Protein AF-A0A6I3UYC6-F1 (afdb_monomer_lite)

Radius of gyration: 11.65 Å; chains: 1; bounding box: 22×18×33 Å

Organism: Streptococcus pneumoniae (NCBI:txid1313)

Sequence (49 aa):
EPIEQVWKEIRKRGFKNKAFRTLEDIMNQLQDVIQGLEKEVIKSIVNRR

Secondary structure (DSSP, 8-state):
-HHHHHHHHHIIIIITTPPPSSHHHHHHHHHHHHHTS-HHHHHHHHT--

pLDDT: mean 86.46, std 6.21, range [60.94, 95.5]

Structure (mmCIF, N/CA/C/O backbone):
data_AF-A0A6I3UYC6-F1
#
_entry.id   AF-A0A6I3UYC6-F1
#
loop_
_atom_site.group_PDB
_atom_site.id
_atom_site.type_symbol
_atom_site.label_atom_id
_atom_site.label_alt_id
_atom_site.label_comp_id
_atom_site.label_asym_id
_atom_site.label_entity_id
_atom_site.label_seq_id
_atom_site.pdbx_PDB_ins_code
_atom_site.Cartn_x
_atom_site.Cartn_y
_atom_site.Cartn_z
_atom_site.occupancy
_atom_site.B_iso_or_equiv
_atom_site.auth_seq_id
_atom_site.auth_comp_id
_atom_site.auth_asym_id
_atom_site.auth_atom_id
_atom_site.pdbx_PDB_model_num
ATOM 1 N N . GLU A 1 1 ? 4.068 -6.500 14.204 1.00 82.81 1 GLU A N 1
ATOM 2 C CA . GLU A 1 1 ? 4.103 -5.022 14.216 1.00 82.81 1 GLU A CA 1
ATOM 3 C C . GLU A 1 1 ? 3.104 -4.358 13.267 1.00 82.81 1 GLU A C 1
ATOM 5 O O . GLU A 1 1 ? 2.864 -4.878 12.176 1.00 82.81 1 GLU A O 1
ATOM 10 N N . PRO A 1 2 ? 2.535 -3.193 13.638 1.00 84.19 2 PRO A N 1
ATOM 11 C CA . PRO A 1 2 ? 1.570 -2.447 12.817 1.00 84.19 2 PRO A CA 1
ATOM 12 C C . PRO A 1 2 ? 2.058 -2.176 11.387 1.00 84.19 2 PRO A C 1
ATOM 14 O O . PRO A 1 2 ? 1.298 -2.296 10.427 1.00 84.19 2 PRO A O 1
ATOM 17 N N . ILE A 1 3 ? 3.353 -1.889 11.231 1.00 85.75 3 ILE A N 1
ATOM 18 C CA . ILE A 1 3 ? 3.977 -1.644 9.928 1.00 85.75 3 ILE A CA 1
ATOM 19 C C . ILE A 1 3 ? 3.961 -2.887 9.025 1.00 85.75 3 ILE A C 1
ATOM 21 O O . ILE A 1 3 ? 3.695 -2.787 7.831 1.00 85.75 3 ILE A O 1
ATOM 25 N N . GLU A 1 4 ? 4.154 -4.084 9.581 1.00 89.31 4 GLU A N 1
ATOM 26 C CA . GLU A 1 4 ? 4.113 -5.342 8.825 1.00 89.31 4 GLU A CA 1
ATOM 27 C C . GLU A 1 4 ? 2.698 -5.652 8.328 1.00 89.31 4 GLU A C 1
ATOM 29 O O . GLU A 1 4 ? 2.519 -6.233 7.256 1.00 89.31 4 GLU A O 1
ATOM 34 N N . GLN A 1 5 ? 1.677 -5.257 9.092 1.00 87.94 5 GLN A N 1
ATOM 35 C CA . GLN A 1 5 ? 0.283 -5.430 8.692 1.00 87.94 5 GLN A CA 1
ATOM 36 C C . GLN A 1 5 ? -0.084 -4.499 7.533 1.00 87.94 5 GLN A C 1
ATOM 38 O O . GLN A 1 5 ? -0.724 -4.940 6.577 1.00 87.94 5 GLN A O 1
ATOM 43 N N . VAL A 1 6 ? 0.397 -3.252 7.567 1.00 87.44 6 VAL A N 1
ATOM 44 C CA . VAL A 1 6 ? 0.276 -2.315 6.440 1.00 87.44 6 VAL A CA 1
ATOM 45 C C . VAL A 1 6 ? 0.971 -2.881 5.199 1.00 87.44 6 VAL A C 1
ATOM 47 O O . VAL A 1 6 ? 0.360 -2.945 4.131 1.00 87.44 6 VAL A O 1
ATOM 50 N N . TRP A 1 7 ? 2.195 -3.402 5.336 1.00 88.69 7 TRP A N 1
ATOM 51 C CA . TRP A 1 7 ? 2.913 -4.037 4.225 1.00 88.69 7 TRP A CA 1
ATOM 52 C C . TRP A 1 7 ? 2.183 -5.253 3.642 1.00 88.69 7 TRP A C 1
ATOM 54 O O . TRP A 1 7 ? 2.148 -5.421 2.419 1.00 88.69 7 TRP A O 1
ATOM 64 N N . LYS A 1 8 ? 1.553 -6.091 4.478 1.00 88.50 8 LYS A N 1
ATOM 65 C CA . LYS A 1 8 ? 0.720 -7.212 4.007 1.00 88.50 8 LYS A CA 1
ATOM 66 C C . LYS A 1 8 ? -0.451 -6.732 3.151 1.00 88.50 8 LYS A C 1
ATOM 68 O O . LYS A 1 8 ? -0.771 -7.386 2.15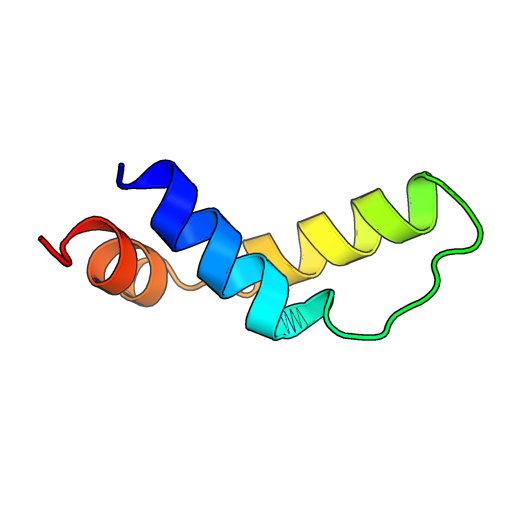8 1.00 88.50 8 LYS A O 1
ATOM 73 N N . GLU A 1 9 ? -1.076 -5.615 3.508 1.00 88.88 9 GLU A N 1
ATOM 74 C CA . GLU A 1 9 ? -2.205 -5.072 2.754 1.00 88.88 9 GLU A CA 1
ATOM 75 C C . GLU A 1 9 ? -1.764 -4.446 1.426 1.00 88.88 9 GLU A C 1
ATOM 77 O O . GLU A 1 9 ? -2.336 -4.762 0.381 1.00 88.88 9 GLU A O 1
ATOM 82 N N . ILE A 1 10 ? -0.689 -3.650 1.437 1.00 89.19 10 ILE A N 1
ATOM 83 C CA . ILE A 1 10 ? -0.076 -3.098 0.218 1.00 89.19 10 ILE A CA 1
ATOM 84 C C . ILE A 1 10 ? 0.240 -4.234 -0.764 1.00 89.19 10 ILE A C 1
ATOM 86 O O . ILE A 1 10 ? -0.120 -4.175 -1.944 1.00 89.19 10 ILE A O 1
ATOM 90 N N . ARG A 1 11 ? 0.829 -5.330 -0.262 1.00 88.31 11 ARG A N 1
ATOM 91 C CA . ARG A 1 11 ? 1.192 -6.486 -1.087 1.00 88.31 11 ARG A CA 1
ATOM 92 C C . ARG A 1 11 ? -0.017 -7.161 -1.739 1.00 88.31 11 ARG A C 1
ATOM 94 O O . ARG A 1 11 ? 0.073 -7.571 -2.896 1.00 88.31 11 ARG A O 1
ATOM 101 N N . LYS A 1 12 ? -1.138 -7.271 -1.019 1.00 87.44 12 LYS A N 1
ATOM 102 C CA . LYS A 1 12 ? -2.387 -7.855 -1.537 1.00 87.44 12 LYS A CA 1
ATOM 103 C C . LYS A 1 12 ? -3.018 -7.011 -2.641 1.00 87.44 12 LYS A C 1
ATOM 105 O O . LYS A 1 12 ? -3.569 -7.587 -3.572 1.00 87.44 12 LYS A O 1
ATOM 110 N N . ARG A 1 13 ? -2.954 -5.683 -2.529 1.00 85.69 13 ARG A N 1
ATOM 111 C CA . ARG A 1 13 ? -3.693 -4.765 -3.408 1.00 85.69 13 ARG A CA 1
ATOM 112 C C . ARG A 1 13 ? -3.001 -4.484 -4.737 1.00 85.69 13 ARG A C 1
ATOM 114 O O . ARG A 1 13 ? -3.678 -4.4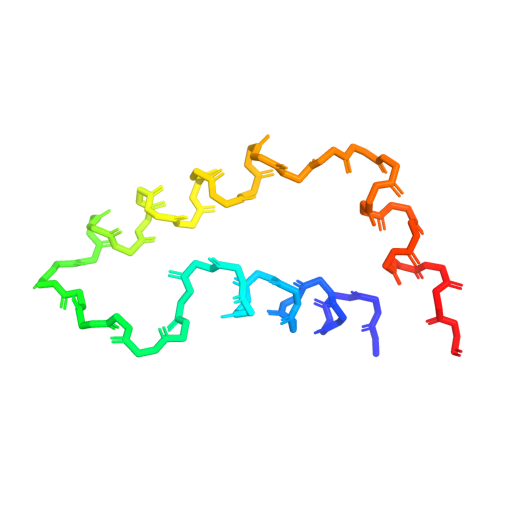36 -5.754 1.00 85.69 13 ARG A O 1
ATOM 121 N N . GLY A 1 14 ? -1.678 -4.301 -4.743 1.00 76.06 14 GLY A N 1
ATOM 122 C CA . GLY A 1 14 ? -0.986 -3.796 -5.941 1.00 76.06 14 GLY A CA 1
ATOM 123 C C . GLY A 1 14 ? 0.232 -4.581 -6.405 1.00 76.06 14 GLY A C 1
ATOM 124 O O . GLY A 1 14 ? 0.727 -4.319 -7.496 1.00 76.06 14 GLY A O 1
ATOM 125 N N . PHE A 1 15 ? 0.722 -5.535 -5.609 1.00 84.81 15 PHE A N 1
ATOM 126 C CA . PHE A 1 15 ? 2.040 -6.139 -5.847 1.00 84.81 15 PHE A CA 1
ATOM 127 C C . PHE A 1 15 ? 2.017 -7.649 -6.077 1.00 84.81 15 PHE A C 1
ATOM 129 O O . PHE A 1 15 ? 3.036 -8.224 -6.460 1.00 84.81 15 PHE A O 1
ATOM 136 N N . LYS A 1 16 ? 0.889 -8.334 -5.860 1.00 78.75 16 LYS A N 1
ATOM 137 C CA . LYS A 1 16 ? 0.827 -9.777 -6.112 1.00 78.75 16 LYS A CA 1
ATOM 138 C C . LYS A 1 16 ? 0.887 -10.043 -7.622 1.00 78.75 16 LYS A C 1
ATOM 140 O O . LYS A 1 16 ? -0.002 -9.632 -8.356 1.00 78.75 16 LYS A O 1
ATOM 145 N N . ASN A 1 17 ? 1.919 -10.770 -8.055 1.00 74.25 17 ASN A N 1
ATOM 146 C CA . ASN A 1 17 ? 2.138 -11.238 -9.433 1.00 74.25 17 ASN A CA 1
ATOM 147 C C . ASN A 1 17 ? 2.398 -10.144 -10.489 1.00 74.25 17 ASN A C 1
ATOM 149 O O . ASN A 1 17 ? 2.260 -10.413 -11.680 1.00 74.25 17 ASN A O 1
ATOM 153 N N . LYS A 1 18 ? 2.805 -8.933 -10.084 1.00 81.31 18 LYS A N 1
ATOM 154 C CA . LYS A 1 18 ? 3.276 -7.904 -11.022 1.00 81.31 18 LYS A CA 1
ATOM 155 C C . LYS A 1 18 ? 4.791 -7.982 -11.182 1.00 81.31 18 LYS A C 1
ATOM 157 O O . LYS A 1 18 ? 5.526 -7.922 -10.200 1.00 81.31 18 LYS A O 1
ATOM 162 N N . ALA A 1 19 ? 5.240 -8.090 -12.428 1.00 84.62 19 ALA A N 1
ATOM 163 C CA . ALA A 1 19 ? 6.620 -7.812 -12.794 1.00 84.62 19 ALA A CA 1
ATOM 164 C C . ALA A 1 19 ? 6.734 -6.319 -13.120 1.00 84.62 19 ALA A C 1
ATOM 166 O O . ALA A 1 19 ? 5.970 -5.803 -13.936 1.00 84.62 19 ALA A O 1
ATOM 167 N N . PHE A 1 20 ? 7.675 -5.640 -12.475 1.00 89.06 20 PHE A N 1
ATOM 168 C CA . PHE A 1 20 ? 7.987 -4.239 -12.739 1.00 89.06 20 PHE A CA 1
ATOM 169 C C . PHE A 1 20 ? 9.247 -4.172 -13.596 1.00 89.06 20 PHE A C 1
ATOM 171 O O . PHE A 1 20 ? 10.165 -4.971 -13.396 1.00 89.06 20 PHE A O 1
ATOM 178 N N . ARG A 1 21 ? 9.279 -3.263 -14.574 1.00 92.62 21 ARG A N 1
ATOM 179 C CA . ARG A 1 21 ? 10.410 -3.141 -15.507 1.00 92.62 21 ARG A CA 1
ATOM 180 C C . ARG A 1 21 ? 11.470 -2.190 -14.973 1.00 92.62 21 ARG A C 1
ATOM 182 O O . ARG A 1 21 ? 12.650 -2.387 -15.243 1.00 92.62 21 ARG A O 1
ATOM 189 N N . THR A 1 22 ? 11.051 -1.187 -14.206 1.00 95.12 22 THR A N 1
ATOM 190 C CA . THR A 1 22 ? 11.932 -0.182 -13.613 1.00 95.12 22 THR A CA 1
ATOM 191 C C . THR A 1 22 ? 11.610 0.046 -12.137 1.00 95.12 22 THR A C 1
ATOM 193 O O . THR A 1 22 ? 10.542 -0.321 -11.643 1.00 95.12 22 THR A O 1
ATOM 196 N N . LEU A 1 23 ? 12.542 0.675 -11.419 1.00 93.94 23 LEU A N 1
ATOM 197 C CA . LEU A 1 23 ? 12.300 1.132 -10.050 1.00 93.94 23 LEU A CA 1
ATOM 198 C C . LEU A 1 23 ? 11.199 2.204 -9.998 1.00 93.94 23 LEU A C 1
ATOM 200 O O . LEU A 1 23 ? 10.415 2.228 -9.054 1.00 93.94 23 LEU A O 1
ATOM 204 N N . GLU A 1 24 ? 11.112 3.053 -11.021 1.00 95.50 24 GLU A N 1
ATOM 205 C CA . GLU A 1 24 ? 10.083 4.089 -11.126 1.00 95.50 24 GLU A CA 1
ATOM 206 C C . GLU A 1 24 ? 8.677 3.477 -11.210 1.00 95.50 24 GLU A C 1
ATOM 208 O O . GLU A 1 24 ? 7.775 3.919 -10.501 1.00 95.50 24 GLU A O 1
ATOM 213 N N . ASP A 1 25 ? 8.505 2.378 -11.955 1.00 92.69 25 ASP A N 1
ATOM 214 C CA . ASP A 1 25 ? 7.233 1.640 -12.001 1.00 92.69 25 ASP A CA 1
ATOM 215 C C . ASP A 1 25 ? 6.819 1.124 -10.612 1.00 92.69 25 ASP A C 1
ATOM 217 O O . ASP A 1 25 ? 5.638 1.138 -10.256 1.00 92.69 25 ASP A O 1
ATOM 221 N N . ILE A 1 26 ? 7.793 0.670 -9.813 1.00 91.12 26 ILE A N 1
ATOM 222 C CA . ILE A 1 26 ? 7.564 0.216 -8.434 1.00 91.12 26 ILE A CA 1
ATOM 223 C C . ILE A 1 26 ? 7.131 1.395 -7.562 1.00 91.12 26 ILE A C 1
ATOM 225 O O . ILE A 1 26 ? 6.174 1.268 -6.797 1.00 91.12 26 ILE A O 1
ATOM 229 N N . MET A 1 27 ? 7.825 2.531 -7.668 1.00 94.12 27 MET A N 1
ATOM 230 C CA . MET A 1 27 ? 7.533 3.735 -6.887 1.00 94.12 27 MET A CA 1
ATOM 231 C C . MET A 1 27 ? 6.141 4.285 -7.199 1.00 94.12 27 MET A C 1
ATOM 233 O O . MET A 1 27 ? 5.373 4.535 -6.271 1.00 94.12 27 MET A O 1
ATOM 237 N N . ASN A 1 28 ? 5.785 4.385 -8.480 1.00 93.00 28 ASN A N 1
ATOM 238 C CA . ASN A 1 28 ? 4.467 4.840 -8.919 1.00 93.00 28 ASN A CA 1
ATOM 239 C C . ASN A 1 28 ? 3.359 3.916 -8.400 1.00 93.00 28 ASN A C 1
ATOM 241 O O . ASN A 1 28 ? 2.405 4.373 -7.776 1.00 93.00 28 ASN A O 1
ATOM 245 N N . GLN A 1 29 ? 3.526 2.596 -8.545 1.00 91.50 29 GLN A N 1
ATOM 246 C CA . GLN A 1 29 ? 2.550 1.633 -8.033 1.00 91.50 29 GLN A CA 1
ATOM 247 C C . GLN A 1 29 ? 2.420 1.679 -6.505 1.00 91.50 29 GLN A C 1
ATOM 249 O O . GLN A 1 29 ? 1.324 1.486 -5.974 1.00 91.50 29 GLN A O 1
ATOM 254 N N . LEU A 1 30 ? 3.526 1.890 -5.785 1.00 92.19 30 LEU A N 1
ATOM 255 C CA . LEU A 1 30 ? 3.508 2.021 -4.331 1.00 92.19 30 LEU A CA 1
ATOM 256 C C . LEU A 1 30 ? 2.745 3.280 -3.915 1.00 92.19 30 LEU A C 1
ATOM 258 O O . LEU A 1 30 ? 1.909 3.208 -3.015 1.00 92.19 30 LEU A O 1
ATOM 262 N N . GLN A 1 31 ? 3.002 4.400 -4.591 1.00 91.81 31 GLN A N 1
ATOM 263 C CA . GLN A 1 31 ? 2.316 5.662 -4.356 1.00 91.81 31 GLN A CA 1
ATOM 264 C C . GLN A 1 31 ? 0.811 5.535 -4.608 1.00 91.81 31 GLN A C 1
ATOM 266 O O . GLN A 1 31 ? 0.039 5.899 -3.725 1.00 91.81 31 GLN A O 1
ATOM 271 N N . ASP A 1 32 ? 0.392 4.945 -5.729 1.00 91.56 32 ASP A N 1
ATOM 272 C CA . ASP A 1 32 ? -1.026 4.729 -6.045 1.00 91.56 32 ASP A CA 1
ATOM 273 C C . ASP A 1 32 ? -1.729 3.884 -4.978 1.00 91.56 32 ASP A C 1
ATOM 275 O O . ASP A 1 32 ? -2.826 4.207 -4.521 1.00 91.56 32 ASP A O 1
ATOM 279 N N . VAL A 1 33 ? -1.084 2.799 -4.536 1.00 90.31 33 VAL A N 1
ATOM 280 C CA . VAL A 1 33 ? -1.654 1.917 -3.511 1.00 90.31 33 VAL A CA 1
ATOM 281 C C . VAL A 1 33 ? -1.766 2.644 -2.178 1.00 90.31 33 VAL A C 1
ATOM 283 O O . VAL A 1 33 ? -2.790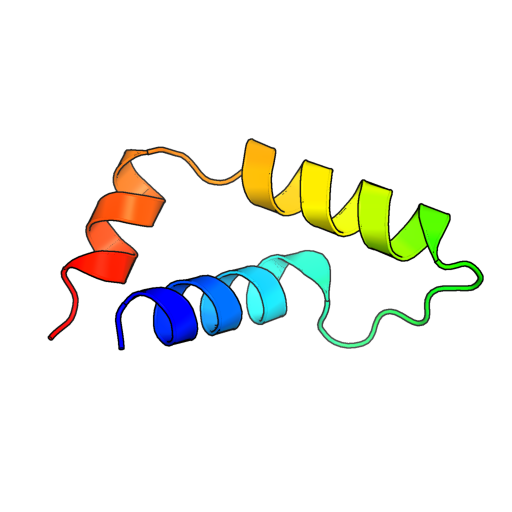 2.512 -1.517 1.00 90.31 33 VAL A O 1
ATOM 286 N N . ILE A 1 34 ? -0.749 3.411 -1.779 1.00 88.69 34 ILE A N 1
ATOM 287 C CA . ILE A 1 34 ? -0.762 4.158 -0.516 1.00 88.69 34 ILE A CA 1
ATOM 288 C C . ILE A 1 34 ? -1.786 5.296 -0.559 1.00 88.69 34 ILE A C 1
ATOM 290 O O . ILE A 1 34 ? -2.519 5.479 0.408 1.00 88.69 34 ILE A O 1
ATOM 294 N N . GLN A 1 35 ? -1.883 6.033 -1.666 1.00 88.62 35 GLN A N 1
ATOM 295 C CA . GLN A 1 35 ? -2.871 7.102 -1.835 1.00 88.62 35 GLN A CA 1
ATOM 296 C C . GLN A 1 35 ? -4.306 6.563 -1.875 1.00 88.62 35 GLN A C 1
ATOM 298 O O . GLN A 1 35 ? -5.218 7.216 -1.374 1.00 88.62 35 GLN A O 1
ATOM 303 N N . GLY A 1 36 ? -4.505 5.351 -2.401 1.00 86.94 36 GLY A N 1
ATOM 304 C CA . GLY A 1 36 ? -5.787 4.648 -2.366 1.00 86.94 36 GLY A CA 1
ATOM 305 C C . GLY A 1 36 ? -6.139 4.009 -1.014 1.00 86.94 36 GLY A C 1
ATOM 306 O O . GLY A 1 36 ? -7.229 3.454 -0.870 1.00 86.94 36 GLY A O 1
ATOM 307 N N . LEU A 1 37 ? -5.247 4.039 -0.016 1.00 87.44 37 LEU A N 1
ATOM 308 C CA . LEU A 1 37 ? -5.559 3.575 1.336 1.00 87.44 37 LEU A CA 1
ATOM 309 C C . LEU A 1 37 ? -6.230 4.697 2.129 1.00 87.44 37 LEU A C 1
ATOM 311 O O . LEU A 1 37 ? -5.583 5.614 2.633 1.00 87.44 37 LEU A O 1
ATOM 315 N N . GLU A 1 38 ? -7.543 4.586 2.304 1.00 86.62 38 GLU A N 1
ATOM 316 C CA . GLU A 1 38 ? -8.280 5.492 3.178 1.00 86.62 38 GLU A CA 1
ATOM 317 C C . GLU A 1 38 ? -7.773 5.421 4.625 1.00 86.62 38 GLU A C 1
ATOM 319 O O . GLU A 1 38 ? -7.380 4.365 5.135 1.00 86.62 38 GLU A O 1
ATOM 324 N N . LYS A 1 39 ? -7.843 6.552 5.337 1.00 84.62 39 LYS A N 1
ATOM 325 C CA . LYS A 1 39 ? -7.407 6.644 6.742 1.00 84.62 39 LYS A CA 1
ATOM 326 C C . LYS A 1 39 ? -8.110 5.623 7.640 1.00 84.62 39 LYS A C 1
ATOM 328 O O . LYS A 1 39 ? -7.501 5.132 8.589 1.00 84.62 39 LYS A O 1
ATOM 333 N N . GLU A 1 40 ? -9.367 5.295 7.353 1.00 84.88 40 GLU A N 1
ATOM 334 C CA . GLU A 1 40 ? -10.133 4.299 8.110 1.00 84.88 40 GLU A CA 1
ATOM 335 C C . GLU A 1 40 ? -9.625 2.875 7.882 1.00 84.88 40 GLU A C 1
ATOM 337 O O . GLU A 1 40 ? -9.513 2.097 8.830 1.00 84.88 40 GLU A O 1
ATOM 342 N N . VAL A 1 41 ? -9.215 2.558 6.652 1.00 83.38 41 VAL A N 1
ATOM 343 C CA . VAL A 1 41 ? -8.578 1.284 6.312 1.00 83.38 41 VAL A CA 1
ATOM 344 C C . VAL A 1 41 ? -7.243 1.158 7.041 1.00 83.38 41 VAL A C 1
ATOM 346 O O . VAL A 1 41 ? -6.994 0.133 7.671 1.00 83.38 41 VAL A O 1
ATOM 349 N N . ILE A 1 42 ? -6.416 2.210 7.042 1.00 84.81 42 ILE A N 1
ATOM 350 C CA . ILE A 1 42 ? -5.143 2.210 7.780 1.00 84.81 42 ILE A CA 1
ATOM 351 C C . ILE A 1 42 ? -5.396 2.008 9.276 1.00 84.81 42 ILE A C 1
ATOM 353 O O . ILE A 1 42 ? -4.764 1.140 9.874 1.00 84.81 42 ILE A O 1
ATOM 357 N N . LYS A 1 43 ? -6.355 2.735 9.871 1.00 85.94 43 LYS A N 1
ATOM 358 C CA . LYS A 1 43 ? -6.754 2.555 11.278 1.00 85.94 43 LYS A CA 1
ATOM 359 C C . LYS A 1 43 ? -7.215 1.127 11.570 1.00 85.94 43 LYS A C 1
ATOM 361 O O . LYS A 1 43 ? -6.801 0.557 12.572 1.00 85.94 43 LYS A O 1
ATOM 366 N N . SER A 1 44 ? -8.036 0.534 10.703 1.00 85.25 44 SER A N 1
ATOM 367 C CA . SER A 1 44 ? -8.507 -0.847 10.859 1.00 85.25 44 SER A CA 1
ATOM 368 C C . SER A 1 44 ? -7.364 -1.859 10.781 1.00 85.25 44 SER A C 1
ATOM 370 O O . SER A 1 44 ? -7.374 -2.844 11.513 1.00 85.25 44 SER A O 1
ATOM 372 N N . ILE A 1 45 ? -6.367 -1.613 9.925 1.00 83.75 45 ILE A N 1
ATOM 373 C CA . ILE A 1 45 ? -5.185 -2.468 9.800 1.00 83.75 45 ILE A CA 1
ATOM 374 C C . ILE A 1 45 ? -4.338 -2.353 11.062 1.00 83.75 45 ILE A C 1
ATOM 376 O O . ILE A 1 45 ? -4.180 -3.346 11.747 1.00 83.75 45 ILE A O 1
ATOM 380 N N . VAL A 1 46 ? -3.865 -1.159 11.428 1.00 82.88 46 VAL A N 1
ATOM 381 C CA . VAL A 1 46 ? -2.922 -0.986 12.5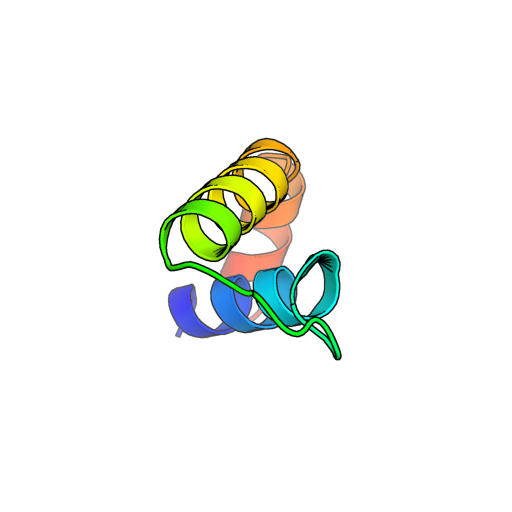52 1.00 82.88 46 VAL A CA 1
ATOM 382 C C . VAL A 1 46 ? -3.499 -1.364 13.920 1.00 82.88 46 VAL A C 1
ATOM 384 O O . VAL A 1 46 ? -2.734 -1.607 14.849 1.00 82.88 46 VAL A O 1
ATOM 387 N N . ASN A 1 47 ? -4.829 -1.403 14.057 1.00 81.25 47 ASN A N 1
ATOM 3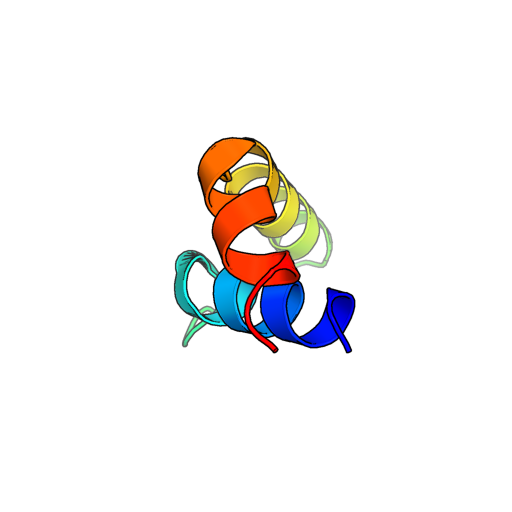88 C CA . ASN A 1 47 ? -5.508 -1.706 15.317 1.00 81.25 47 ASN A CA 1
ATOM 389 C C . ASN A 1 47 ? -5.862 -3.198 15.482 1.00 81.25 47 ASN A C 1
ATOM 391 O O . ASN A 1 47 ? -6.426 -3.584 16.506 1.00 81.25 47 ASN A O 1
ATOM 395 N N . ARG A 1 48 ? -5.537 -4.053 14.499 1.00 72.12 48 ARG A N 1
ATOM 396 C CA . ARG A 1 48 ? -5.615 -5.514 14.650 1.00 72.12 48 ARG A CA 1
ATOM 397 C C . ARG A 1 48 ? -4.442 -5.967 15.518 1.00 72.12 48 ARG A C 1
ATOM 399 O O . ARG A 1 48 ? -3.308 -6.004 15.048 1.00 72.12 48 ARG A O 1
ATOM 406 N N . ARG A 1 49 ? -4.700 -6.266 16.790 1.00 60.94 49 ARG A N 1
ATOM 407 C CA . ARG A 1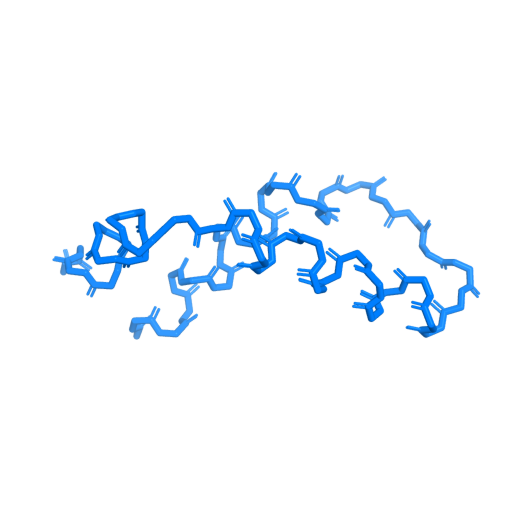 49 ? -3.740 -6.979 17.645 1.00 60.94 49 ARG A CA 1
ATOM 408 C C . ARG A 1 49 ? -3.725 -8.460 17.297 1.00 60.94 49 ARG A C 1
ATOM 410 O O . ARG A 1 49 ? -4.831 -9.015 17.120 1.00 60.94 49 ARG A O 1
#

Foldseek 3Di:
DLVVLVVVQLCVPQPPPDDDPDPVSVVVSSVVSVVPQDPVNSVVRSPPD